Protein AF-A0AAD4T1G4-F1 (afdb_monomer)

Nearest PDB structures (foldseek):
  6s9i-assembly1_J  TM=9.783E-01  e=5.742E-07  Homo sapiens
  8r0a-assembly1_A  TM=9.820E-01  e=9.811E-07  Homo sapiens
  8y6o-assembly1_C  TM=9.864E-01  e=1.916E-06  Homo sapiens
  2p87-assembly1_A  TM=9.725E-01  e=1.676E-06  Caenorhabditis elegans
  2p8r-assembly1_A  TM=9.724E-01  e=1.792E-06  Caenorhabditis elegans

Foldseek 3Di:
DDDPPLVPDWDWDWDDDVPDIDIWIKGFDPVLVVCVVPFPDPDPDGPPDDPNRMDTDDDDDDDDPDD

Mean predicted aligned error: 6.24 Å

pLDDT: mean 87.7, std 13.06, range [43.03, 97.19]

Radius of gyration: 15.28 Å; Cα contacts (8 Å, |Δi|>4): 61; chains: 1; bounding box: 29×37×44 Å

Structure (mmCIF, N/CA/C/O backbone):
data_AF-A0AAD4T1G4-F1
#
_entry.id   AF-A0AAD4T1G4-F1
#
loop_
_atom_site.group_PDB
_atom_site.id
_atom_site.type_symbol
_atom_site.label_atom_id
_atom_site.label_alt_id
_atom_site.label_comp_id
_atom_site.label_asym_id
_atom_site.label_entity_id
_atom_site.label_seq_id
_atom_site.pdbx_PDB_ins_code
_atom_site.Cartn_x
_atom_site.Cartn_y
_atom_site.Cartn_z
_atom_site.occupancy
_atom_site.B_iso_or_equiv
_atom_site.auth_seq_id
_atom_site.auth_comp_id
_atom_site.auth_asym_id
_atom_site.auth_atom_id
_atom_site.pdbx_PDB_model_num
ATOM 1 N N . SER A 1 1 ? 9.117 -23.531 -0.885 1.00 47.34 1 SER A N 1
ATOM 2 C CA . SER A 1 1 ? 8.845 -22.211 -0.277 1.00 47.34 1 SER A CA 1
ATOM 3 C C . SER A 1 1 ? 7.381 -21.867 -0.517 1.00 47.34 1 SER A C 1
ATOM 5 O O . SER A 1 1 ? 6.887 -22.105 -1.610 1.00 47.34 1 SER A O 1
ATOM 7 N N . LYS A 1 2 ? 6.640 -21.403 0.497 1.00 59.12 2 LYS A N 1
ATOM 8 C CA . LYS A 1 2 ? 5.206 -21.102 0.349 1.00 59.12 2 LYS A CA 1
ATOM 9 C C . LYS A 1 2 ? 5.064 -19.765 -0.381 1.00 59.12 2 LYS A C 1
ATOM 11 O O . LYS A 1 2 ? 5.366 -18.726 0.200 1.00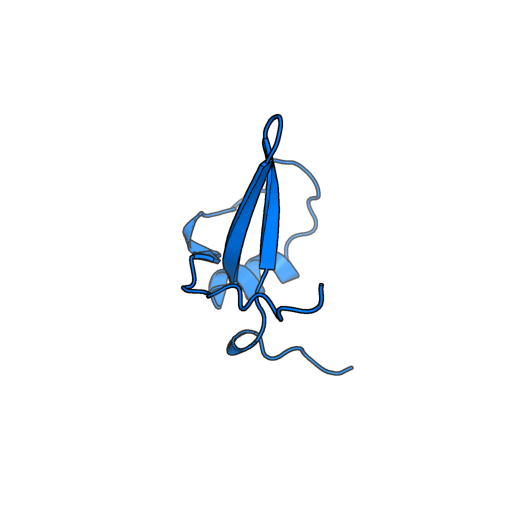 59.12 2 LYS A O 1
ATOM 16 N N . GLN A 1 3 ? 4.672 -19.795 -1.652 1.00 67.19 3 GLN A N 1
ATOM 17 C CA . GLN A 1 3 ? 4.329 -18.576 -2.377 1.00 67.19 3 GLN A CA 1
ATOM 18 C C . GLN A 1 3 ? 3.100 -17.971 -1.695 1.00 67.19 3 GLN A C 1
ATOM 20 O O . GLN A 1 3 ? 2.099 -18.655 -1.478 1.00 67.19 3 GLN A O 1
ATOM 25 N N . ARG A 1 4 ? 3.217 -16.719 -1.248 1.00 64.50 4 ARG A N 1
ATOM 26 C CA . ARG A 1 4 ? 2.075 -15.992 -0.704 1.00 64.50 4 ARG A CA 1
ATOM 27 C C . ARG A 1 4 ? 1.071 -15.793 -1.832 1.00 64.50 4 ARG A C 1
ATOM 29 O O . ARG A 1 4 ? 1.460 -15.388 -2.923 1.00 64.50 4 ARG A O 1
ATOM 36 N N . ASP A 1 5 ? -0.189 -16.101 -1.561 1.00 73.75 5 ASP A N 1
ATOM 37 C CA . ASP A 1 5 ? -1.276 -15.813 -2.486 1.00 73.75 5 ASP A CA 1
ATOM 38 C C . ASP A 1 5 ? -1.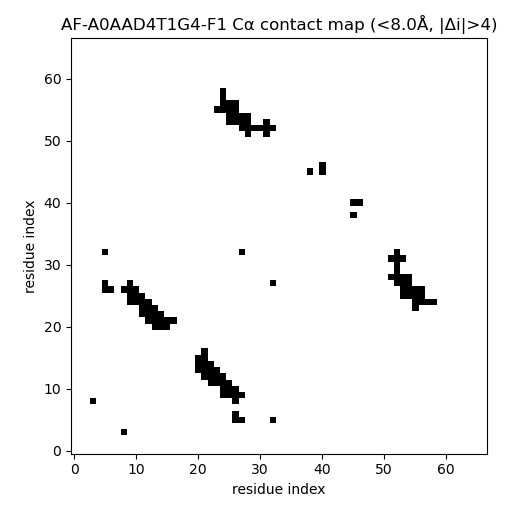373 -14.289 -2.638 1.00 73.75 5 ASP A C 1
ATOM 40 O O . ASP A 1 5 ? -1.714 -13.591 -1.677 1.00 73.75 5 ASP A O 1
ATOM 44 N N . GLY A 1 6 ? -0.983 -13.777 -3.809 1.00 67.00 6 GLY A N 1
ATOM 45 C CA . GLY A 1 6 ? -0.950 -12.342 -4.104 1.00 67.00 6 GLY A CA 1
ATOM 46 C C . GLY A 1 6 ? -2.328 -11.692 -3.994 1.00 67.00 6 GLY A C 1
ATOM 47 O O . GLY A 1 6 ? -2.424 -10.518 -3.652 1.00 67.00 6 GLY A O 1
ATOM 48 N N . GLU A 1 7 ? -3.393 -12.479 -4.164 1.00 72.88 7 GLU A N 1
ATOM 49 C CA . GLU A 1 7 ? -4.774 -12.030 -4.002 1.00 72.88 7 GLU A CA 1
ATOM 50 C C . GLU A 1 7 ? -5.171 -11.834 -2.535 1.00 72.88 7 GLU A C 1
ATOM 52 O O . GLU A 1 7 ? -6.091 -11.078 -2.237 1.00 72.88 7 GLU A O 1
ATOM 57 N N . LYS A 1 8 ? -4.465 -12.484 -1.602 1.00 79.12 8 LYS A N 1
ATOM 58 C CA . LYS A 1 8 ? -4.781 -12.469 -0.163 1.00 79.12 8 LYS A CA 1
ATOM 59 C C . LYS A 1 8 ? -3.780 -11.681 0.677 1.00 79.12 8 LYS A C 1
ATOM 61 O O . LYS A 1 8 ? -3.874 -11.687 1.903 1.00 79.12 8 LYS A O 1
ATOM 66 N N . CYS A 1 9 ? -2.805 -11.031 0.046 1.00 88.81 9 CYS A N 1
ATOM 67 C CA . CYS A 1 9 ? -1.797 -10.237 0.739 1.00 88.81 9 CYS A CA 1
ATOM 68 C C . CYS A 1 9 ? -2.012 -8.748 0.493 1.00 88.81 9 CYS A C 1
ATOM 70 O O . CYS A 1 9 ? -2.221 -8.322 -0.639 1.00 88.81 9 CYS A O 1
ATOM 72 N N . ILE A 1 10 ? -1.889 -7.959 1.559 1.00 93.62 10 ILE A N 1
ATOM 73 C CA . ILE A 1 10 ? -1.938 -6.499 1.498 1.00 93.62 10 ILE A CA 1
ATOM 74 C C . ILE A 1 10 ? -0.662 -5.894 2.075 1.00 93.62 10 ILE A C 1
ATOM 76 O O . ILE A 1 10 ? 0.027 -6.503 2.898 1.00 93.62 10 ILE A O 1
ATOM 80 N N . ILE A 1 11 ? -0.381 -4.667 1.661 1.00 95.06 11 ILE A N 1
ATOM 81 C CA . ILE A 1 11 ? 0.615 -3.781 2.248 1.00 95.06 11 ILE A CA 1
ATOM 82 C C . ILE A 1 11 ? -0.156 -2.727 3.034 1.00 95.06 11 ILE A C 1
ATOM 84 O O . ILE A 1 11 ? -0.972 -2.008 2.460 1.00 95.06 11 ILE A O 1
ATOM 88 N N . LEU A 1 12 ? 0.091 -2.634 4.339 1.00 95.81 12 LEU A N 1
ATOM 89 C CA . LEU A 1 12 ? -0.482 -1.589 5.181 1.00 95.81 12 LEU A CA 1
ATOM 90 C C . LEU A 1 12 ? 0.585 -0.525 5.437 1.00 95.81 12 LEU A C 1
ATOM 92 O O . LEU A 1 12 ? 1.589 -0.794 6.094 1.00 95.81 12 LEU A O 1
ATOM 96 N N . THR A 1 13 ? 0.374 0.680 4.920 1.00 96.69 13 THR A N 1
ATOM 97 C CA . THR A 1 13 ? 1.254 1.819 5.186 1.00 96.69 13 THR A CA 1
ATOM 98 C C . THR A 1 13 ? 0.744 2.585 6.395 1.00 96.69 13 THR A C 1
ATOM 100 O O . THR A 1 13 ? -0.422 2.979 6.417 1.00 96.69 13 THR A O 1
ATOM 103 N N . CYS A 1 14 ? 1.624 2.833 7.362 1.00 96.06 14 CYS A N 1
ATOM 104 C CA . CYS A 1 14 ? 1.376 3.732 8.481 1.00 96.06 14 CYS A CA 1
ATOM 105 C C . CYS A 1 14 ? 2.172 5.017 8.274 1.00 96.06 14 CYS A C 1
ATOM 107 O O . CYS A 1 14 ? 3.402 5.001 8.275 1.00 96.06 14 CYS A O 1
ATOM 109 N N . SER A 1 15 ? 1.463 6.120 8.075 1.00 97.19 15 SER A N 1
ATOM 110 C CA . SER A 1 15 ? 2.055 7.445 7.943 1.00 97.19 15 SER A CA 1
ATOM 111 C C . SER A 1 15 ? 1.842 8.212 9.236 1.00 97.19 15 SER A C 1
ATOM 113 O O . SER A 1 15 ? 0.704 8.455 9.635 1.00 97.19 15 SER A O 1
ATOM 115 N N . PHE A 1 16 ? 2.935 8.588 9.892 1.00 96.06 16 PHE A N 1
ATOM 116 C CA . PHE A 1 16 ? 2.883 9.370 11.119 1.00 96.06 16 PHE A CA 1
ATOM 117 C C . PHE A 1 16 ? 2.690 10.847 10.800 1.00 96.06 16 PHE A C 1
ATOM 119 O O . PHE A 1 16 ? 3.433 11.441 10.020 1.00 96.06 16 PHE A O 1
ATOM 126 N N 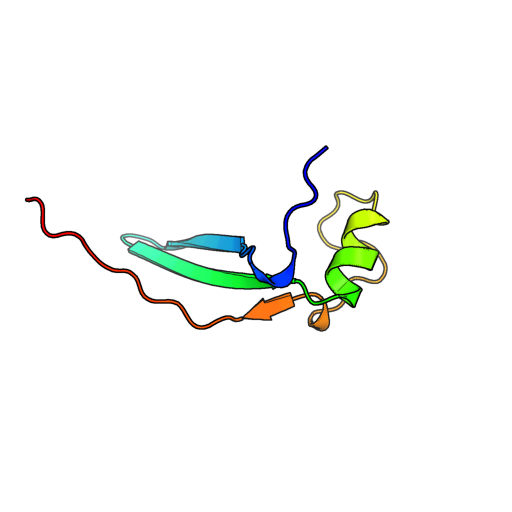. THR A 1 17 ? 1.693 11.431 11.442 1.00 93.75 17 THR A N 1
ATOM 127 C CA . THR A 1 17 ? 1.418 12.865 11.459 1.00 93.75 17 THR A CA 1
ATOM 128 C C . THR A 1 17 ? 1.523 13.338 12.911 1.00 93.75 17 THR A C 1
ATOM 130 O O . THR A 1 17 ? 1.366 12.525 13.822 1.00 93.75 17 THR A O 1
ATOM 133 N N . PRO A 1 18 ? 1.821 14.616 13.200 1.00 97.00 18 PRO A N 1
ATOM 134 C CA . PRO A 1 18 ? 1.919 15.065 14.587 1.00 97.00 18 PRO A CA 1
ATOM 135 C C . PRO A 1 18 ? 0.637 14.747 15.379 1.00 97.00 18 PRO A C 1
ATOM 137 O O . PRO A 1 18 ? -0.440 15.236 15.048 1.00 97.00 18 PRO A O 1
ATOM 140 N N . GLY A 1 19 ? 0.752 13.893 16.401 1.00 95.31 19 GLY A N 1
ATOM 141 C CA . GLY A 1 19 ? -0.365 13.478 17.261 1.00 95.31 19 GLY A CA 1
ATOM 142 C C . GLY A 1 19 ? -1.287 12.385 16.699 1.00 95.31 19 GLY A C 1
ATOM 143 O O . GLY A 1 19 ? -2.287 12.068 17.338 1.00 95.31 19 GLY A O 1
ATOM 144 N N . SER A 1 20 ? -0.993 11.796 15.535 1.00 96.56 20 SER A N 1
ATOM 145 C CA . SER A 1 20 ? -1.834 10.751 14.933 1.00 96.56 20 SER A CA 1
ATOM 146 C C . SER A 1 20 ? -1.072 9.866 13.937 1.00 96.56 20 SER A C 1
ATOM 148 O O . SER A 1 20 ? 0.118 10.043 13.678 1.00 96.56 20 SER A O 1
ATOM 150 N N . CYS A 1 21 ? -1.751 8.871 13.369 1.00 95.06 21 CYS A N 1
ATOM 151 C CA . CYS A 1 21 ? -1.255 8.166 12.195 1.00 95.06 21 CYS A CA 1
ATOM 152 C C . CYS A 1 21 ? -2.395 7.903 11.210 1.00 95.06 21 CYS A C 1
ATOM 154 O O . CYS A 1 21 ? -3.550 7.740 11.603 1.00 95.06 21 CYS A O 1
ATOM 156 N N . SER A 1 22 ? -2.057 7.869 9.926 1.00 95.12 22 SER A N 1
ATOM 157 C CA . SER A 1 22 ? -2.963 7.473 8.854 1.00 95.12 22 SER A CA 1
ATOM 158 C C . SER A 1 22 ? -2.555 6.101 8.337 1.00 95.12 22 SER A C 1
ATOM 160 O O . SER A 1 22 ? -1.413 5.900 7.923 1.00 95.12 22 SER A O 1
ATOM 162 N N . LEU A 1 23 ? -3.499 5.161 8.351 1.00 95.69 23 LEU A N 1
ATOM 163 C CA . LEU A 1 23 ? -3.315 3.807 7.838 1.00 95.69 23 LEU A CA 1
ATOM 164 C C . LEU A 1 23 ? -3.989 3.674 6.469 1.00 95.69 23 LEU A C 1
ATOM 166 O O . LEU A 1 23 ? -5.164 4.006 6.312 1.00 95.69 23 LEU A O 1
ATOM 170 N N . THR A 1 24 ? -3.259 3.174 5.472 1.00 96.50 24 THR A N 1
ATOM 171 C CA . THR A 1 24 ? -3.817 2.854 4.148 1.00 96.50 24 THR A CA 1
ATOM 172 C C . THR A 1 24 ? -3.384 1.464 3.709 1.00 96.50 24 THR A C 1
ATOM 174 O O . THR A 1 24 ? -2.212 1.118 3.833 1.00 96.50 24 THR A O 1
ATOM 177 N N . ALA A 1 25 ? -4.328 0.668 3.208 1.00 96.12 25 ALA A N 1
ATOM 178 C CA . ALA A 1 25 ? -4.070 -0.666 2.686 1.00 96.12 25 ALA A CA 1
ATOM 179 C C . ALA A 1 25 ? -4.009 -0.658 1.154 1.00 96.12 25 ALA A C 1
ATOM 181 O O . ALA A 1 25 ? -4.844 -0.035 0.490 1.00 96.12 25 ALA A O 1
ATOM 182 N N . TYR A 1 26 ? -3.048 -1.399 0.611 1.00 96.12 26 TYR A N 1
ATOM 183 C CA . TYR A 1 26 ? -2.844 -1.582 -0.820 1.00 96.12 26 TYR A CA 1
ATOM 184 C C . TYR A 1 26 ? -2.656 -3.054 -1.163 1.00 96.12 26 TYR A C 1
ATOM 186 O O . TYR A 1 26 ? -2.158 -3.833 -0.349 1.00 96.12 26 TYR A O 1
ATOM 194 N N . LYS A 1 27 ? -2.995 -3.415 -2.395 1.00 94.94 27 LYS A N 1
ATOM 195 C CA . LYS A 1 27 ? -2.728 -4.724 -2.988 1.00 94.94 27 LYS A CA 1
ATOM 196 C C . LYS A 1 27 ? -1.944 -4.534 -4.285 1.00 94.94 27 LYS A C 1
ATOM 198 O O . LYS A 1 27 ? -2.164 -3.555 -4.991 1.00 94.94 27 LYS A O 1
ATOM 203 N N . LEU A 1 28 ? -1.029 -5.453 -4.590 1.00 94.94 28 LEU A N 1
ATOM 204 C CA . LEU A 1 28 ? -0.347 -5.467 -5.884 1.00 94.94 28 LEU A CA 1
ATOM 205 C C . LEU A 1 28 ? -1.284 -5.967 -6.983 1.00 94.94 28 LEU A C 1
ATOM 207 O O . LEU A 1 28 ? -1.998 -6.953 -6.801 1.00 94.94 28 LEU A O 1
ATOM 211 N N 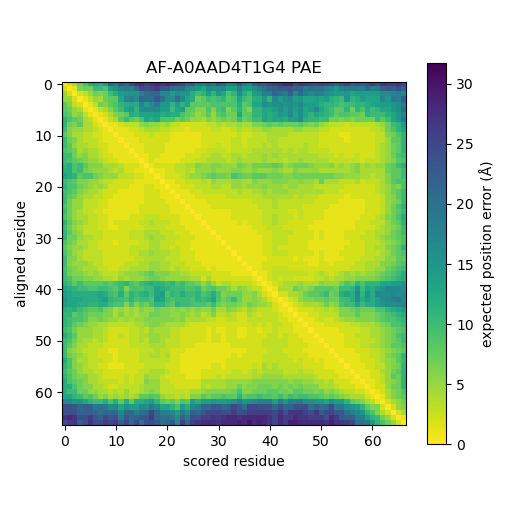. THR A 1 29 ? -1.216 -5.331 -8.146 1.00 94.56 29 THR A N 1
ATOM 212 C CA . THR A 1 29 ? -1.772 -5.909 -9.371 1.00 94.56 29 THR A CA 1
ATOM 213 C C . THR A 1 29 ? -0.840 -7.016 -9.887 1.00 94.56 29 THR A C 1
ATOM 215 O O . THR A 1 29 ? 0.338 -7.054 -9.507 1.00 94.56 29 THR A O 1
ATOM 218 N N . PRO A 1 30 ? -1.304 -7.924 -10.767 1.00 93.50 30 PRO A N 1
ATOM 219 C CA . PRO A 1 30 ? -0.437 -8.951 -11.350 1.00 93.50 30 PRO A CA 1
ATOM 220 C C . PRO A 1 30 ? 0.814 -8.371 -12.029 1.00 93.50 30 PRO A C 1
ATOM 222 O O . PRO A 1 30 ? 1.923 -8.842 -11.782 1.00 93.50 30 PRO A O 1
ATOM 225 N N . SER A 1 31 ? 0.657 -7.285 -12.794 1.00 94.62 31 SER A N 1
ATOM 226 C CA . SER A 1 31 ? 1.778 -6.586 -13.433 1.00 94.62 31 SER A CA 1
ATOM 227 C C . SER A 1 31 ? 2.734 -5.962 -12.413 1.00 94.62 31 SER A C 1
ATOM 229 O O . SER A 1 31 ? 3.949 -6.026 -12.592 1.00 94.62 31 SER A O 1
ATOM 231 N N . GLY A 1 32 ? 2.213 -5.420 -11.308 1.00 94.56 32 GLY A N 1
ATOM 232 C CA . GLY A 1 32 ? 3.034 -4.907 -10.213 1.00 94.56 32 GLY A CA 1
ATOM 233 C C . GLY A 1 32 ? 3.841 -5.986 -9.497 1.00 94.56 32 GLY A C 1
ATOM 234 O O . GLY A 1 32 ? 4.998 -5.756 -9.142 1.00 94.56 32 GLY A O 1
ATOM 235 N N . TYR A 1 33 ? 3.272 -7.182 -9.324 1.00 92.50 33 TYR A N 1
ATOM 236 C CA . TYR A 1 33 ? 3.990 -8.327 -8.763 1.00 92.50 33 TYR A CA 1
ATOM 237 C C . TYR A 1 33 ? 5.134 -8.791 -9.673 1.00 92.50 33 TYR A C 1
ATOM 239 O O . TYR A 1 33 ? 6.253 -9.000 -9.200 1.00 92.50 33 TYR A O 1
ATOM 247 N N . GLU A 1 34 ? 4.871 -8.936 -10.974 1.00 93.00 34 GLU A N 1
ATOM 248 C CA . GLU A 1 34 ? 5.883 -9.335 -11.956 1.00 93.00 34 GLU A CA 1
ATOM 249 C C . GLU A 1 34 ? 7.023 -8.321 -12.035 1.00 93.00 34 GLU A C 1
ATOM 251 O O . GLU A 1 34 ? 8.194 -8.695 -11.912 1.00 93.00 34 GLU A O 1
ATOM 256 N N . TRP A 1 35 ? 6.683 -7.036 -12.158 1.00 94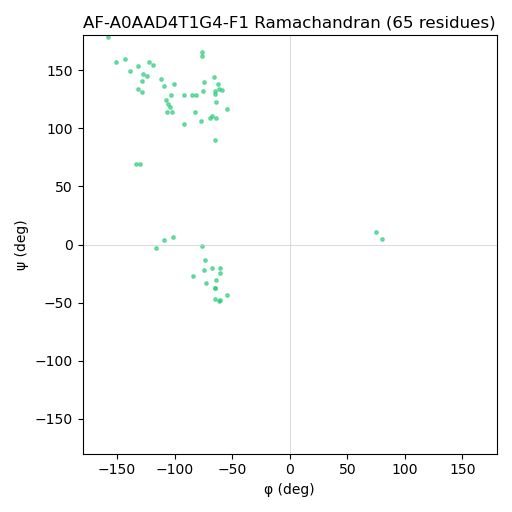.19 35 TRP A N 1
ATOM 257 C CA . TRP A 1 35 ? 7.666 -5.960 -12.187 1.00 94.19 35 TRP A CA 1
ATOM 258 C C . TRP A 1 35 ? 8.485 -5.916 -10.890 1.00 94.19 35 TRP A C 1
ATOM 260 O O . TRP A 1 35 ? 9.715 -5.914 -10.937 1.00 94.19 35 TRP A O 1
ATOM 270 N N . GLY A 1 36 ? 7.832 -5.979 -9.724 1.00 91.94 36 GLY A N 1
ATOM 271 C CA . GLY A 1 36 ? 8.503 -5.923 -8.423 1.00 91.94 36 GLY A CA 1
ATOM 272 C C . GLY A 1 36 ? 9.442 -7.103 -8.163 1.00 91.94 36 GLY A C 1
ATOM 273 O O . GLY A 1 36 ? 10.462 -6.940 -7.499 1.00 91.94 36 GLY A O 1
ATOM 274 N N . ARG A 1 37 ? 9.143 -8.287 -8.716 1.00 90.94 37 ARG A N 1
ATOM 275 C CA . ARG A 1 37 ? 10.024 -9.464 -8.636 1.00 90.94 37 ARG A CA 1
ATOM 276 C C . ARG A 1 37 ? 11.263 -9.335 -9.526 1.00 90.94 37 ARG A C 1
ATOM 278 O O . ARG A 1 37 ? 12.305 -9.899 -9.192 1.00 90.94 37 ARG A O 1
ATOM 285 N N . ALA A 1 38 ? 11.139 -8.662 -10.668 1.00 92.06 38 ALA A N 1
ATOM 286 C CA . ALA A 1 38 ? 12.238 -8.451 -11.607 1.00 92.06 38 ALA A CA 1
ATOM 287 C C . ALA A 1 38 ? 13.115 -7.243 -11.234 1.00 92.06 38 ALA A C 1
ATOM 289 O O . ALA A 1 38 ? 14.301 -7.226 -11.575 1.00 92.06 38 ALA A O 1
ATOM 290 N N . ASN A 1 39 ? 12.550 -6.254 -10.534 1.00 91.69 39 ASN A N 1
ATOM 291 C CA . ASN A 1 39 ? 13.252 -5.041 -10.140 1.00 91.69 39 ASN A CA 1
ATOM 292 C C . ASN A 1 39 ? 14.398 -5.336 -9.151 1.00 91.69 39 ASN A C 1
ATOM 294 O O . ASN A 1 39 ? 14.209 -5.994 -8.129 1.00 91.69 39 ASN A O 1
ATOM 298 N N . LYS A 1 40 ? 15.593 -4.813 -9.449 1.00 89.19 40 LYS A N 1
ATOM 299 C CA . LYS A 1 40 ? 16.795 -4.904 -8.596 1.00 89.19 40 LYS A CA 1
ATOM 300 C C . LYS A 1 40 ? 17.267 -3.540 -8.091 1.00 89.19 40 LYS A C 1
ATOM 302 O O . LYS A 1 40 ? 18.243 -3.468 -7.349 1.00 89.19 40 LYS A O 1
ATOM 307 N N . GLU A 1 41 ? 16.607 -2.468 -8.518 1.00 88.44 41 GLU A N 1
ATOM 308 C CA . GLU A 1 41 ? 16.946 -1.103 -8.142 1.00 88.44 41 GLU A CA 1
ATOM 309 C C . GLU A 1 41 ? 16.284 -0.750 -6.806 1.00 88.44 41 GLU A C 1
ATOM 311 O O . GLU A 1 41 ? 15.075 -0.912 -6.640 1.00 88.44 41 GLU A O 1
ATOM 316 N N . SER A 1 42 ? 17.079 -0.238 -5.863 1.00 81.25 42 SER A N 1
ATOM 317 C CA . SER A 1 42 ? 16.619 0.167 -4.522 1.00 81.25 42 SER A CA 1
ATOM 318 C C . SER A 1 42 ? 16.430 1.684 -4.372 1.00 81.25 42 SER A C 1
ATOM 320 O O . SER A 1 42 ? 16.230 2.171 -3.261 1.00 81.25 42 SER A O 1
ATOM 322 N N . GLY A 1 43 ? 16.564 2.449 -5.461 1.00 86.00 43 GLY A N 1
ATOM 323 C CA . GLY A 1 43 ? 16.401 3.905 -5.454 1.00 86.00 43 GLY A CA 1
ATOM 324 C C . GLY A 1 43 ? 14.934 4.337 -5.391 1.00 86.00 43 GLY A C 1
ATOM 325 O O . GLY A 1 43 ? 14.034 3.544 -5.647 1.00 86.00 43 GLY A O 1
ATOM 326 N N . SER A 1 44 ? 14.684 5.614 -5.092 1.00 84.88 44 SER A N 1
ATOM 327 C CA . SER A 1 44 ? 13.318 6.151 -4.949 1.00 84.88 44 SER A CA 1
ATOM 328 C C . SER A 1 44 ? 12.513 6.196 -6.253 1.00 84.88 44 SER A C 1
ATOM 330 O O . SER A 1 44 ? 11.291 6.255 -6.197 1.00 84.88 44 SER A O 1
ATOM 332 N N . ASN A 1 45 ? 13.181 6.170 -7.411 1.00 89.25 45 ASN A N 1
ATOM 333 C CA . ASN A 1 45 ? 12.558 6.235 -8.737 1.00 89.25 45 ASN A CA 1
ATOM 334 C C . ASN A 1 45 ? 13.088 5.102 -9.630 1.00 89.25 45 ASN A C 1
ATOM 336 O O . ASN A 1 45 ? 13.866 5.367 -10.548 1.00 89.25 45 ASN A O 1
ATOM 340 N N . PRO A 1 46 ? 12.736 3.842 -9.331 1.00 92.19 46 PRO A N 1
ATOM 341 C CA . PRO A 1 46 ? 13.196 2.709 -10.119 1.00 92.19 46 PRO A CA 1
ATOM 342 C C . PRO A 1 46 ? 12.606 2.761 -11.534 1.00 92.19 46 PRO A C 1
ATOM 344 O O . PRO A 1 46 ? 11.460 3.179 -11.741 1.00 92.19 46 PRO A O 1
ATOM 347 N N . HIS A 1 47 ? 13.390 2.339 -12.522 1.00 92.31 47 HIS A N 1
ATOM 348 C CA . HIS A 1 47 ? 13.001 2.431 -13.924 1.00 92.31 47 HIS A CA 1
ATOM 349 C C . HIS A 1 47 ? 11.733 1.609 -14.233 1.00 92.31 47 HIS A C 1
ATOM 351 O O . HIS A 1 47 ? 11.593 0.444 -13.853 1.00 92.31 47 HIS A O 1
ATOM 357 N N . GLY A 1 48 ? 10.796 2.215 -14.969 1.00 93.25 48 GLY A N 1
ATOM 358 C CA . GLY A 1 48 ? 9.553 1.558 -15.386 1.00 93.25 48 GLY A CA 1
ATOM 359 C C . GLY A 1 48 ? 8.504 1.391 -14.282 1.00 93.25 48 GLY A C 1
ATOM 360 O O . GLY A 1 48 ? 7.522 0.687 -14.503 1.00 93.25 48 GLY A O 1
ATOM 361 N N . TYR A 1 49 ? 8.683 2.024 -13.117 1.00 95.12 49 TYR A N 1
ATOM 362 C CA . TYR A 1 49 ? 7.636 2.104 -12.101 1.00 95.12 49 TYR A CA 1
ATOM 363 C C . TYR A 1 49 ? 6.372 2.784 -12.646 1.00 95.12 49 TYR A C 1
ATOM 365 O O . TYR A 1 49 ? 6.444 3.858 -13.246 1.00 95.12 49 TYR A O 1
ATOM 373 N N . LEU A 1 50 ? 5.208 2.181 -12.389 1.00 96.44 50 LEU A N 1
ATOM 374 C CA . LEU A 1 50 ? 3.902 2.726 -12.748 1.00 96.44 50 LEU A CA 1
ATOM 375 C C . LEU A 1 50 ? 2.964 2.735 -11.529 1.00 96.44 50 LEU A C 1
ATOM 377 O O . LEU A 1 50 ? 2.912 1.747 -10.794 1.00 96.44 50 LEU A O 1
ATOM 381 N N . PRO A 1 51 ? 2.138 3.785 -11.345 1.00 95.94 51 PRO A N 1
ATOM 382 C CA . PRO A 1 51 ? 1.140 3.824 -10.272 1.00 95.94 51 PRO A CA 1
ATOM 383 C C . PRO A 1 51 ? 0.097 2.698 -10.339 1.00 95.94 51 PRO A C 1
ATOM 385 O O . PRO A 1 51 ? -0.532 2.390 -9.336 1.00 95.94 51 PRO A O 1
ATOM 388 N N . SER A 1 52 ? -0.085 2.068 -11.504 1.00 96.94 52 SER A N 1
ATOM 389 C CA . SER A 1 52 ? -1.001 0.937 -11.714 1.00 96.94 52 SER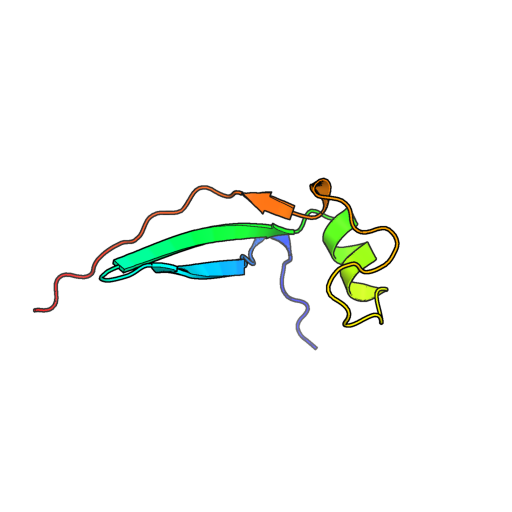 A CA 1
ATOM 390 C C . SER A 1 52 ? -0.490 -0.402 -11.162 1.00 96.94 52 SER A C 1
ATOM 392 O O . SER A 1 52 ? -1.182 -1.415 -11.263 1.00 96.94 52 SER A O 1
ATOM 394 N N . PHE A 1 53 ? 0.713 -0.443 -10.582 1.00 96.50 53 PHE A N 1
ATOM 395 C CA . PHE A 1 53 ? 1.274 -1.648 -9.958 1.00 96.50 53 PHE A CA 1
ATOM 396 C C . PHE A 1 53 ? 0.641 -2.006 -8.618 1.00 96.50 53 PHE A C 1
ATOM 398 O O . PHE A 1 53 ? 0.815 -3.122 -8.125 1.00 96.50 53 PHE A O 1
ATOM 405 N N . TYR A 1 54 ? -0.126 -1.093 -8.040 1.00 96.06 54 TYR A N 1
ATOM 406 C CA . TYR A 1 54 ? -0.922 -1.370 -6.864 1.00 96.06 54 TYR A CA 1
ATOM 407 C C . TYR A 1 54 ? -2.254 -0.641 -6.934 1.00 96.06 54 TYR A C 1
ATOM 409 O O . TYR A 1 54 ? -2.424 0.357 -7.628 1.00 96.06 54 TYR A O 1
ATOM 417 N N . GLU A 1 55 ? -3.197 -1.144 -6.159 1.00 95.94 55 GLU A N 1
ATOM 418 C CA . GLU A 1 55 ? -4.507 -0.550 -5.973 1.00 95.94 55 GLU A CA 1
ATOM 419 C C . GLU A 1 55 ? -4.790 -0.378 -4.483 1.00 95.94 55 GLU A C 1
ATOM 421 O O . GLU A 1 55 ? -4.335 -1.162 -3.643 1.00 95.94 55 GLU A O 1
ATOM 426 N N . LYS A 1 56 ? -5.527 0.679 -4.136 1.00 96.12 56 LYS A N 1
ATOM 427 C CA . LYS A 1 56 ? -6.010 0.889 -2.770 1.00 96.12 56 LYS A CA 1
ATOM 428 C C . LYS A 1 56 ? -7.164 -0.070 -2.511 1.00 96.12 56 LYS A C 1
ATOM 430 O O . LYS A 1 56 ? -8.102 -0.120 -3.302 1.00 96.12 56 LYS A O 1
ATOM 435 N N . VAL A 1 57 ? -7.129 -0.767 -1.379 1.00 95.12 57 VAL A N 1
ATOM 436 C CA . VAL A 1 57 ? -8.187 -1.714 -1.006 1.00 95.12 57 VAL A CA 1
ATOM 437 C C . VAL A 1 57 ? -8.988 -1.215 0.201 1.00 95.12 57 VAL A C 1
ATOM 439 O O . VAL A 1 57 ? -8.410 -0.621 1.120 1.00 95.12 57 VAL A O 1
ATOM 442 N N . PRO A 1 58 ? -10.317 -1.432 0.229 1.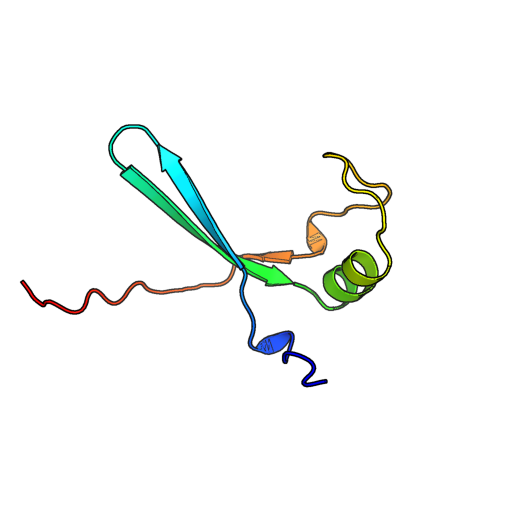00 94.31 58 PRO A N 1
ATOM 443 C CA . PRO A 1 58 ? -11.121 -1.177 1.417 1.00 94.31 58 PRO A CA 1
ATOM 444 C C . PRO A 1 58 ? -10.669 -2.064 2.577 1.00 94.31 58 PRO A C 1
ATOM 446 O O . PRO A 1 58 ? -10.413 -3.254 2.403 1.00 94.31 58 PRO A O 1
ATOM 449 N N . TRP A 1 59 ? -10.596 -1.491 3.773 1.00 93.88 59 TRP A N 1
ATOM 450 C CA . TRP A 1 59 ? -10.287 -2.223 4.996 1.00 93.88 59 TRP A CA 1
ATOM 451 C C . TRP A 1 59 ? -10.959 -1.534 6.182 1.00 93.88 59 TRP A C 1
ATOM 453 O O . TRP A 1 59 ? -11.290 -0.348 6.121 1.00 93.88 59 TRP A O 1
ATOM 463 N N . ILE A 1 60 ? -11.175 -2.288 7.256 1.00 92.31 60 ILE A N 1
ATOM 464 C CA . ILE A 1 60 ? -11.797 -1.790 8.480 1.00 92.31 60 ILE A CA 1
ATOM 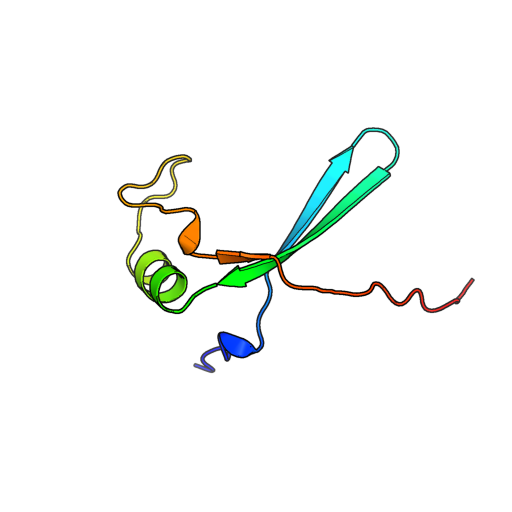465 C C . ILE A 1 60 ? -10.892 -2.156 9.647 1.00 92.31 60 ILE A C 1
ATOM 467 O O . ILE A 1 60 ? -10.468 -3.304 9.789 1.00 92.31 60 ILE A O 1
ATOM 471 N N . PHE A 1 61 ? -10.610 -1.173 10.497 1.00 87.75 61 PHE A N 1
ATOM 472 C CA . PHE A 1 61 ? -9.998 -1.423 11.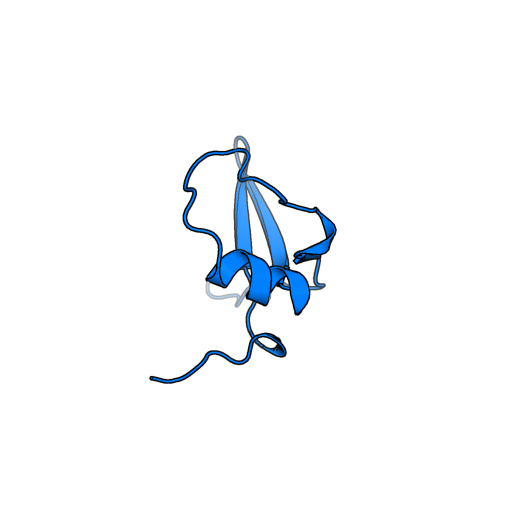790 1.00 87.75 61 PHE A CA 1
ATOM 473 C C . PHE A 1 61 ? -11.079 -1.843 12.786 1.00 87.75 61 PHE A C 1
ATOM 475 O O . PHE A 1 61 ? -11.945 -1.045 13.145 1.00 87.75 61 PHE A O 1
ATOM 482 N N . HIS A 1 62 ? -11.018 -3.085 13.259 1.00 86.44 62 HIS A N 1
ATOM 483 C CA . HIS A 1 62 ? -11.820 -3.521 14.395 1.00 86.44 62 HIS A CA 1
ATOM 484 C C . HIS A 1 62 ? -11.013 -3.307 15.672 1.00 86.44 62 HIS A C 1
ATOM 486 O O . HIS A 1 62 ? -10.104 -4.074 15.980 1.00 86.44 62 HIS A O 1
ATOM 492 N N . GLY A 1 63 ? -11.349 -2.262 16.425 1.00 80.31 63 GLY A N 1
ATOM 493 C CA . GLY A 1 63 ? -10.838 -2.109 17.780 1.00 80.31 63 GLY A CA 1
ATOM 494 C C . GLY A 1 63 ? -11.457 -3.178 18.676 1.00 80.31 63 GLY A C 1
ATOM 495 O O . GLY A 1 63 ? -12.644 -3.102 18.993 1.00 80.31 63 GLY A O 1
ATOM 496 N N . SER A 1 64 ? -10.680 -4.171 19.103 1.00 66.06 64 SER A N 1
ATOM 497 C CA . SER A 1 64 ? -11.064 -4.987 20.252 1.00 66.06 64 SER A CA 1
ATOM 498 C C . SER A 1 64 ? -11.005 -4.092 21.484 1.00 66.06 64 SER A C 1
ATOM 500 O O . SER A 1 64 ? -9.923 -3.660 21.886 1.00 66.06 64 SER A O 1
ATOM 502 N N . ARG A 1 65 ? -12.172 -3.770 22.053 1.00 58.75 65 ARG A N 1
ATOM 503 C CA . ARG A 1 65 ? -12.268 -3.103 23.354 1.00 58.75 65 ARG A CA 1
ATOM 504 C C . ARG A 1 65 ? -11.724 -4.044 24.425 1.00 58.75 65 ARG A C 1
ATOM 506 O O . ARG A 1 65 ? -12.473 -4.839 24.976 1.00 58.75 65 ARG A O 1
ATOM 513 N N . TYR A 1 66 ? -10.429 -3.950 24.682 1.00 43.03 66 TYR A N 1
ATOM 514 C CA . TYR A 1 66 ? -9.820 -4.395 25.927 1.00 43.03 66 TYR A CA 1
ATOM 515 C C . TYR A 1 66 ? -8.866 -3.304 26.413 1.00 43.03 66 TYR A C 1
ATOM 517 O O . TYR A 1 66 ? -7.649 -3.437 26.348 1.00 43.03 66 TYR A O 1
ATOM 525 N N . TRP A 1 67 ? -9.489 -2.201 26.827 1.00 51.19 67 TRP A N 1
ATOM 526 C CA . TRP A 1 67 ? -9.351 -1.592 28.151 1.00 51.19 67 TRP A CA 1
ATOM 527 C C . TRP A 1 67 ? -10.773 -1.290 28.626 1.00 51.19 67 TRP A C 1
ATOM 529 O O . TRP A 1 67 ? -11.600 -0.926 27.751 1.00 51.19 67 TRP A O 1
#

Sequence (67 aa):
SKQRDGEKCIILTCSFTPGSCSLTAYKLTPSGYEWGRANKESGSNPHGYLPSFYEKVPWIFHGSRYW

Organism: NCBI:txid357466

Solvent-accessible surface area (backbone atoms only — not comparable to full-atom values): 4565 Å² total; per-residue (Å²): 132,86,77,75,57,62,92,79,47,72,50,74,48,77,45,82,47,97,96,51,68,50,77,49,43,30,32,60,32,75,69,25,49,54,50,59,72,69,58,84,67,87,60,99,77,43,88,87,73,57,81,76,26,43,44,81,50,93,82,80,88,80,80,78,84,82,124

Secondary structure (DSSP, 8-state):
-----GGG--EEEEEEETTEEEEEEEEE-HHHHHHHHH----SSS-TT--GGGEEE-----------

InterPro domains:
  IPR012984 PROCT domain [PF08084] (10-60)
  IPR027652 Pre-mRNA-processing-splicing factor 8 [PTHR11140] (2-59)